Protein AF-H1S1D7-F1 (afdb_monomer_lite)

Sequence (87 aa):
MNRKGLLDAAAVLEDLAAGLEPDRGRIVAGAQALEAMHADHPSWRDMTDAAFGLQALAAGGALDLDAKGCARAARLAEIVRSLADSL

Organism: NCBI:txid1127483

Structure (mmCIF, N/CA/C/O backbone):
data_AF-H1S1D7-F1
#
_entry.id   AF-H1S1D7-F1
#
loop_
_atom_site.group_PDB
_atom_site.id
_atom_site.type_symbol
_atom_site.label_atom_id
_atom_site.label_alt_id
_atom_site.label_comp_id
_atom_site.label_asym_id
_atom_site.label_entity_id
_atom_site.label_seq_id
_atom_site.pdbx_PDB_ins_code
_atom_site.Cartn_x
_atom_site.Cartn_y
_atom_site.Cartn_z
_atom_site.occupancy
_atom_site.B_iso_or_equiv
_atom_site.auth_seq_id
_atom_site.auth_comp_id
_atom_site.auth_asym_id
_atom_site.auth_atom_id
_atom_site.pdbx_PDB_model_num
ATOM 1 N N . MET A 1 1 ? 14.707 -4.959 -7.490 1.00 63.97 1 MET A N 1
ATOM 2 C CA . MET A 1 1 ? 13.249 -5.126 -7.313 1.00 63.97 1 MET A CA 1
ATOM 3 C C . MET A 1 1 ? 12.980 -5.844 -5.988 1.00 63.97 1 MET A C 1
ATOM 5 O O . MET A 1 1 ? 13.578 -6.889 -5.763 1.00 63.97 1 MET A O 1
ATOM 9 N N . ASN A 1 2 ? 12.195 -5.263 -5.069 1.00 82.25 2 ASN A N 1
ATOM 10 C CA . ASN A 1 2 ? 12.043 -5.744 -3.682 1.00 82.25 2 ASN A CA 1
ATOM 11 C C . ASN A 1 2 ? 10.654 -6.371 -3.445 1.00 82.25 2 ASN A C 1
ATOM 13 O O . ASN A 1 2 ? 9.718 -5.675 -3.054 1.00 82.25 2 ASN A O 1
ATOM 17 N N . ARG A 1 3 ? 10.529 -7.693 -3.647 1.00 89.44 3 ARG A N 1
ATOM 18 C CA . ARG A 1 3 ? 9.279 -8.452 -3.435 1.00 89.44 3 ARG A CA 1
ATOM 19 C C . ARG A 1 3 ? 8.693 -8.249 -2.036 1.00 89.44 3 ARG A C 1
ATOM 21 O O . ARG A 1 3 ? 7.488 -8.085 -1.896 1.00 89.44 3 ARG A O 1
ATOM 28 N N . LYS A 1 4 ? 9.541 -8.212 -1.002 1.00 92.75 4 LYS A N 1
ATOM 29 C CA . LYS A 1 4 ? 9.100 -7.979 0.381 1.00 92.75 4 LYS A CA 1
ATOM 30 C C . LYS A 1 4 ? 8.416 -6.619 0.532 1.00 92.75 4 LYS A C 1
ATOM 32 O O . LYS A 1 4 ? 7.345 -6.560 1.115 1.00 92.75 4 LYS A O 1
ATOM 37 N N . GLY A 1 5 ? 8.992 -5.565 -0.044 1.00 92.38 5 GLY A N 1
ATOM 38 C CA . GLY A 1 5 ? 8.401 -4.228 0.013 1.00 92.38 5 GLY A CA 1
ATOM 39 C C . GLY A 1 5 ? 7.033 -4.142 -0.674 1.00 92.38 5 GLY A C 1
ATOM 40 O O . GLY A 1 5 ? 6.151 -3.449 -0.184 1.00 92.38 5 GLY A O 1
ATOM 41 N N . LEU A 1 6 ? 6.807 -4.900 -1.754 1.00 91.25 6 LEU A N 1
ATOM 42 C CA . LEU A 1 6 ? 5.480 -4.987 -2.380 1.00 91.25 6 LEU A CA 1
ATOM 43 C C . LEU A 1 6 ? 4.469 -5.738 -1.501 1.00 91.25 6 LEU A C 1
ATOM 45 O O . LEU A 1 6 ? 3.312 -5.340 -1.427 1.00 91.25 6 LEU A O 1
ATOM 49 N N . LEU A 1 7 ? 4.895 -6.788 -0.794 1.00 94.38 7 LEU A N 1
ATOM 50 C CA . LEU A 1 7 ? 4.031 -7.472 0.175 1.00 94.38 7 LEU A CA 1
ATOM 51 C C . LEU A 1 7 ? 3.706 -6.575 1.379 1.00 94.38 7 LEU A C 1
ATOM 53 O O . LEU A 1 7 ? 2.572 -6.592 1.849 1.00 94.38 7 LEU A O 1
ATOM 57 N N . ASP A 1 8 ? 4.669 -5.774 1.843 1.00 94.31 8 ASP A N 1
ATOM 58 C CA . ASP A 1 8 ? 4.443 -4.775 2.892 1.00 94.31 8 ASP A CA 1
ATOM 59 C C . ASP A 1 8 ? 3.451 -3.698 2.415 1.00 94.31 8 ASP A C 1
ATOM 61 O O . ASP A 1 8 ? 2.535 -3.343 3.153 1.00 94.31 8 ASP A O 1
ATOM 65 N N . ALA A 1 9 ? 3.563 -3.237 1.162 1.00 93.56 9 ALA A N 1
ATOM 66 C CA . ALA A 1 9 ? 2.603 -2.313 0.559 1.00 93.56 9 ALA A CA 1
ATOM 67 C C . ALA A 1 9 ? 1.188 -2.907 0.464 1.00 93.56 9 ALA A C 1
ATOM 69 O O . ALA A 1 9 ? 0.222 -2.237 0.825 1.00 93.56 9 ALA A O 1
ATOM 70 N N . ALA A 1 10 ? 1.059 -4.159 0.013 1.00 95.06 10 ALA A N 1
ATOM 71 C CA . ALA A 1 10 ? -0.229 -4.848 -0.046 1.00 95.06 10 ALA A CA 1
ATOM 72 C C . ALA A 1 10 ? -0.857 -4.980 1.349 1.00 95.06 10 ALA A C 1
ATOM 74 O O . ALA A 1 10 ? -2.021 -4.636 1.522 1.00 95.06 10 ALA A O 1
ATOM 75 N N . ALA A 1 11 ? -0.076 -5.386 2.355 1.00 95.25 11 ALA A N 1
ATOM 76 C CA . ALA A 1 11 ? -0.550 -5.495 3.734 1.00 95.25 11 ALA A CA 1
ATOM 77 C C . ALA A 1 11 ? -1.018 -4.143 4.303 1.00 95.25 11 ALA A C 1
ATOM 79 O O . ALA A 1 11 ? -2.057 -4.075 4.948 1.00 95.25 11 ALA A O 1
ATOM 80 N N . VAL A 1 12 ? -0.300 -3.050 4.022 1.00 95.06 12 VAL A N 1
ATOM 81 C CA . VAL A 1 12 ? -0.721 -1.695 4.424 1.00 95.06 12 VAL A CA 1
ATOM 82 C C . VAL A 1 12 ? -2.056 -1.318 3.783 1.00 95.06 12 VAL A C 1
ATOM 84 O O . VAL A 1 12 ? -2.924 -0.762 4.447 1.00 95.06 12 VAL A O 1
ATOM 87 N N . LEU A 1 13 ? -2.237 -1.620 2.498 1.00 94.12 13 LEU A N 1
ATOM 88 C CA . LEU A 1 13 ? -3.484 -1.344 1.784 1.00 94.12 13 LEU A CA 1
ATOM 89 C C . LEU A 1 13 ? -4.652 -2.199 2.306 1.00 94.12 13 LEU A C 1
ATOM 91 O O . LEU A 1 13 ? -5.774 -1.701 2.380 1.00 94.12 13 LEU A O 1
ATOM 95 N N . GLU A 1 14 ? -4.392 -3.443 2.712 1.00 95.50 14 GLU A N 1
ATOM 96 C CA . GLU A 1 14 ? -5.361 -4.324 3.381 1.00 95.50 14 GLU A CA 1
ATOM 97 C C . GLU A 1 14 ? -5.777 -3.763 4.751 1.00 95.50 14 GLU A C 1
ATOM 99 O O . GLU A 1 14 ? -6.973 -3.673 5.035 1.00 95.50 14 GLU A O 1
ATOM 104 N N . ASP A 1 15 ? -4.814 -3.313 5.564 1.00 94.06 15 ASP A N 1
ATOM 105 C CA . ASP A 1 15 ? -5.080 -2.679 6.860 1.00 94.06 15 ASP A CA 1
ATOM 106 C C . ASP A 1 15 ? -5.947 -1.418 6.681 1.00 94.06 15 ASP A C 1
ATOM 108 O O . ASP A 1 15 ? -6.978 -1.270 7.338 1.00 94.06 15 ASP A O 1
ATOM 112 N N . LEU A 1 16 ? -5.604 -0.553 5.717 1.00 91.12 16 LEU A N 1
ATOM 113 C CA . LEU A 1 16 ? -6.389 0.646 5.391 1.00 91.12 16 LEU A CA 1
ATOM 114 C C . LEU A 1 16 ? -7.807 0.302 4.920 1.00 91.12 16 LEU A C 1
ATOM 116 O O . LEU A 1 16 ? -8.766 0.963 5.316 1.00 91.12 16 LEU A O 1
ATOM 120 N N . ALA A 1 17 ? -7.960 -0.734 4.094 1.00 92.75 17 ALA A N 1
ATOM 121 C CA . ALA A 1 17 ? -9.265 -1.198 3.627 1.00 92.75 17 ALA A CA 1
ATOM 122 C C . ALA A 1 17 ? -10.148 -1.721 4.769 1.00 92.75 17 ALA A C 1
ATOM 124 O O . ALA A 1 17 ? -11.369 -1.566 4.730 1.00 92.75 17 ALA A O 1
ATOM 125 N N . ALA A 1 18 ? -9.530 -2.312 5.792 1.00 92.12 18 ALA A N 1
ATOM 126 C CA . ALA A 1 18 ? -10.194 -2.758 7.010 1.00 92.12 18 ALA A CA 1
ATOM 127 C C . ALA A 1 18 ? -10.454 -1.618 8.017 1.00 92.12 18 ALA A C 1
ATOM 129 O O . ALA A 1 18 ? -11.061 -1.860 9.062 1.00 92.12 18 ALA A O 1
ATOM 130 N N . GLY A 1 19 ? -10.016 -0.387 7.725 1.00 88.44 19 GLY A N 1
ATOM 131 C CA . GLY A 1 19 ? -10.094 0.745 8.653 1.00 88.44 19 GLY A CA 1
ATOM 132 C C . GLY A 1 19 ? -9.147 0.614 9.850 1.00 88.44 19 GLY A C 1
ATOM 133 O O . GLY A 1 19 ? -9.405 1.196 10.903 1.00 88.44 19 GLY A O 1
ATOM 134 N N . LEU A 1 20 ? -8.084 -0.179 9.711 1.00 89.56 20 LEU A N 1
ATOM 135 C CA . LEU A 1 20 ? -7.046 -0.370 10.717 1.00 89.56 20 LEU A CA 1
ATOM 136 C C . LEU A 1 20 ? -5.900 0.620 10.502 1.00 89.56 20 LEU A C 1
ATOM 138 O O . LEU A 1 20 ? -5.662 1.101 9.393 1.00 89.56 20 LEU A O 1
ATOM 142 N N . GLU A 1 21 ? -5.169 0.904 11.578 1.00 88.56 21 GLU A N 1
ATOM 143 C CA . GLU A 1 21 ? -3.965 1.727 11.510 1.00 88.56 21 GLU A CA 1
ATOM 144 C C . GLU A 1 21 ? -2.757 0.859 11.111 1.00 88.56 21 GLU A C 1
ATOM 146 O O . GLU A 1 21 ? -2.400 -0.056 11.862 1.00 88.56 21 GLU A O 1
ATOM 151 N N . PRO A 1 22 ? -2.124 1.102 9.948 1.00 89.00 22 PRO A N 1
ATOM 152 C CA . PRO A 1 22 ? -1.023 0.268 9.479 1.00 89.00 22 PRO A CA 1
ATOM 153 C C . PRO A 1 22 ? 0.289 0.579 10.205 1.00 89.00 22 PRO A C 1
ATOM 155 O O . PRO A 1 22 ? 0.548 1.706 10.631 1.00 89.00 22 PRO A O 1
ATOM 158 N N . ASP A 1 23 ? 1.186 -0.408 10.263 1.00 91.69 23 ASP A N 1
ATOM 159 C CA . ASP A 1 23 ? 2.527 -0.208 10.819 1.00 91.69 23 ASP A CA 1
ATOM 160 C C . ASP A 1 23 ? 3.343 0.805 9.998 1.00 91.69 23 ASP A C 1
ATOM 162 O O . ASP A 1 23 ? 3.546 0.649 8.791 1.00 91.69 23 ASP A O 1
ATOM 166 N N . ARG A 1 24 ? 3.896 1.819 10.673 1.00 88.81 24 ARG A N 1
ATOM 167 C CA . ARG A 1 24 ? 4.655 2.895 10.022 1.00 88.81 24 ARG A CA 1
ATOM 168 C C . ARG A 1 24 ? 5.891 2.396 9.272 1.00 88.81 24 ARG A C 1
ATOM 170 O O . ARG A 1 24 ? 6.232 2.954 8.230 1.00 88.81 24 ARG A O 1
ATOM 177 N N . GLY A 1 25 ? 6.560 1.359 9.776 1.00 91.56 25 GLY A N 1
ATOM 178 C CA . GLY A 1 25 ? 7.700 0.745 9.095 1.00 91.56 25 GLY A CA 1
ATOM 179 C C . GLY A 1 25 ? 7.292 0.126 7.759 1.00 91.56 25 GLY A C 1
ATOM 180 O O . GLY A 1 25 ? 7.958 0.354 6.746 1.00 91.56 25 GLY A O 1
ATOM 181 N N . ARG A 1 26 ? 6.157 -0.583 7.734 1.00 92.62 26 ARG A N 1
ATOM 182 C CA . ARG A 1 26 ? 5.573 -1.144 6.505 1.00 92.62 26 ARG A CA 1
ATOM 183 C C . ARG A 1 26 ? 5.090 -0.071 5.538 1.00 92.62 26 ARG A C 1
ATOM 185 O O . ARG A 1 26 ? 5.305 -0.227 4.341 1.00 92.62 26 ARG A O 1
ATOM 192 N N . ILE A 1 27 ? 4.512 1.029 6.030 1.00 91.25 27 ILE A N 1
ATOM 193 C CA . ILE A 1 27 ? 4.110 2.164 5.180 1.00 91.25 27 ILE A CA 1
ATOM 194 C C . ILE A 1 27 ? 5.327 2.706 4.418 1.00 91.25 27 ILE A C 1
ATOM 196 O O . ILE A 1 27 ? 5.278 2.839 3.197 1.00 91.25 27 ILE A O 1
ATOM 200 N N . VAL A 1 28 ? 6.437 2.974 5.115 1.00 91.75 28 VAL A N 1
ATOM 201 C CA . VAL A 1 28 ? 7.659 3.512 4.491 1.00 91.75 28 VAL A CA 1
ATOM 202 C C . VAL A 1 28 ? 8.277 2.510 3.513 1.00 91.75 28 VAL A C 1
ATOM 204 O O . VAL A 1 28 ? 8.611 2.880 2.388 1.00 91.75 28 VAL A O 1
ATOM 207 N N . ALA A 1 29 ? 8.409 1.243 3.914 1.00 92.44 29 ALA A N 1
ATOM 208 C CA . ALA A 1 29 ? 8.972 0.203 3.054 1.00 92.44 29 ALA A CA 1
ATOM 209 C C . ALA A 1 29 ? 8.118 -0.032 1.796 1.00 92.44 29 ALA A C 1
ATOM 211 O O . ALA A 1 29 ? 8.656 -0.163 0.692 1.00 92.44 29 ALA A O 1
ATOM 212 N N . GLY A 1 30 ? 6.793 -0.039 1.956 1.00 92.19 30 GLY A N 1
ATOM 213 C CA . GLY A 1 30 ? 5.835 -0.165 0.867 1.00 92.19 30 GLY A CA 1
ATOM 214 C C . GLY A 1 30 ? 5.880 1.021 -0.091 1.00 92.19 30 GLY A C 1
ATOM 215 O O . GLY A 1 30 ? 5.980 0.819 -1.299 1.00 92.19 30 GLY A O 1
ATOM 216 N N . ALA A 1 31 ? 5.905 2.251 0.434 1.00 91.69 31 ALA A N 1
ATOM 217 C CA . ALA A 1 31 ? 6.039 3.470 -0.365 1.00 91.69 31 ALA A CA 1
ATOM 218 C C . ALA A 1 31 ? 7.286 3.428 -1.264 1.00 91.69 31 ALA A C 1
ATOM 220 O O . ALA A 1 31 ? 7.183 3.638 -2.470 1.00 91.69 31 ALA A O 1
ATOM 221 N N . GLN A 1 32 ? 8.446 3.079 -0.698 1.00 91.38 32 GLN A N 1
ATOM 222 C CA . GLN A 1 32 ? 9.705 2.981 -1.445 1.00 91.38 32 GLN A CA 1
ATOM 223 C C . GLN A 1 32 ? 9.664 1.901 -2.536 1.00 91.38 32 GLN A C 1
ATOM 225 O O . GLN A 1 32 ? 10.211 2.086 -3.623 1.00 91.38 32 GLN A O 1
ATOM 230 N N . ALA A 1 33 ? 9.025 0.761 -2.261 1.00 92.00 33 ALA A N 1
ATOM 231 C CA . ALA A 1 33 ? 8.911 -0.322 -3.232 1.00 92.00 33 ALA A CA 1
ATOM 232 C C . ALA A 1 33 ? 7.985 0.037 -4.403 1.00 92.00 33 ALA A C 1
ATOM 234 O O . ALA A 1 33 ? 8.313 -0.264 -5.552 1.00 92.00 33 ALA A O 1
ATOM 235 N N . LEU A 1 34 ? 6.858 0.697 -4.120 1.00 90.81 34 LEU A N 1
ATOM 236 C CA . LEU A 1 34 ? 5.932 1.181 -5.144 1.00 90.81 34 LEU A CA 1
ATOM 237 C C . LEU A 1 34 ? 6.543 2.318 -5.971 1.00 90.81 34 LEU A C 1
ATOM 239 O O . LEU A 1 34 ? 6.366 2.341 -7.184 1.00 90.81 34 LEU A O 1
ATOM 243 N N . GLU A 1 35 ? 7.304 3.220 -5.348 1.00 90.25 35 GLU A N 1
ATOM 244 C CA . GLU A 1 35 ? 8.021 4.300 -6.036 1.00 90.25 35 GLU A CA 1
ATOM 245 C C . GLU A 1 35 ? 9.076 3.757 -7.008 1.00 90.25 35 GLU A C 1
ATOM 247 O O . GLU A 1 35 ? 9.116 4.165 -8.169 1.00 90.25 35 GLU A O 1
ATOM 252 N N . ALA A 1 36 ? 9.879 2.780 -6.575 1.00 89.50 36 ALA A N 1
ATOM 253 C CA . ALA A 1 36 ? 10.825 2.102 -7.458 1.00 89.50 36 ALA A CA 1
ATOM 254 C C . ALA A 1 36 ? 10.113 1.422 -8.642 1.00 89.50 36 ALA A C 1
ATOM 256 O O . ALA A 1 36 ? 10.557 1.546 -9.779 1.00 89.50 36 ALA A O 1
ATOM 257 N N . MET A 1 37 ? 8.973 0.765 -8.396 1.00 85.88 37 MET A N 1
ATOM 258 C CA . MET A 1 37 ? 8.177 0.146 -9.461 1.00 85.88 37 MET A CA 1
ATOM 259 C C . MET A 1 37 ? 7.584 1.183 -10.422 1.00 85.88 37 MET A C 1
ATOM 261 O O . MET A 1 37 ? 7.535 0.958 -11.628 1.00 85.88 37 MET A O 1
ATOM 265 N N . HIS A 1 38 ? 7.138 2.330 -9.908 1.00 86.88 38 HIS A N 1
ATOM 266 C CA . HIS A 1 38 ? 6.625 3.421 -10.730 1.00 86.88 38 HIS A CA 1
ATOM 267 C C . HIS A 1 38 ? 7.708 4.006 -11.644 1.00 86.88 38 HIS A C 1
ATOM 269 O O . HIS A 1 38 ? 7.418 4.302 -12.802 1.00 86.88 38 HIS A O 1
ATOM 275 N N . ALA A 1 39 ? 8.946 4.135 -11.157 1.00 86.81 39 ALA A N 1
ATOM 276 C CA . ALA A 1 39 ? 10.070 4.593 -11.971 1.00 86.81 39 ALA A CA 1
ATOM 277 C C . ALA A 1 39 ? 10.334 3.666 -13.173 1.00 86.81 39 ALA A C 1
ATOM 279 O O . ALA A 1 39 ? 10.601 4.151 -14.273 1.00 86.81 39 ALA A O 1
ATOM 280 N N . ASP A 1 40 ? 10.187 2.352 -12.980 1.00 85.38 40 ASP A N 1
ATOM 281 C CA . ASP A 1 40 ? 10.342 1.349 -14.039 1.00 85.38 40 ASP A CA 1
ATOM 282 C C . ASP A 1 40 ? 9.102 1.267 -14.960 1.00 85.38 40 ASP A C 1
ATOM 284 O O . ASP A 1 40 ? 9.217 0.993 -16.158 1.00 85.38 40 ASP A O 1
ATOM 288 N N . HIS A 1 41 ? 7.905 1.546 -14.425 1.00 84.25 41 HIS A N 1
ATOM 289 C CA . HIS A 1 41 ? 6.619 1.405 -15.119 1.00 84.25 41 HIS A CA 1
ATOM 290 C C . HIS A 1 41 ? 5.677 2.609 -14.901 1.00 84.25 41 HIS A C 1
ATOM 292 O O . HIS A 1 41 ? 4.596 2.476 -14.315 1.00 84.25 41 HIS A O 1
ATOM 298 N N . PRO A 1 42 ? 6.000 3.797 -15.444 1.00 80.88 42 PRO A N 1
ATOM 299 C CA . PRO A 1 42 ? 5.271 5.032 -15.139 1.00 80.88 42 PRO A CA 1
ATOM 300 C C . PRO A 1 42 ? 3.833 5.078 -15.678 1.00 80.88 42 PRO A C 1
ATOM 302 O O . PRO A 1 42 ? 3.039 5.918 -15.264 1.00 80.88 42 PRO A O 1
ATOM 305 N N . SER A 1 43 ? 3.470 4.181 -16.599 1.00 85.25 43 SER A N 1
ATOM 306 C CA . SER A 1 43 ? 2.118 4.102 -17.172 1.00 85.25 43 SER A CA 1
ATOM 307 C C . SER A 1 43 ? 1.108 3.349 -16.291 1.00 85.25 43 SER A C 1
ATOM 309 O O . SER A 1 43 ? -0.090 3.358 -16.589 1.00 85.25 43 SER A O 1
ATOM 311 N N . TRP A 1 44 ? 1.555 2.702 -15.210 1.00 86.31 44 TRP A N 1
ATOM 312 C CA . TRP A 1 44 ? 0.712 1.875 -14.344 1.00 86.31 44 TRP A CA 1
ATOM 313 C C . TRP A 1 44 ? -0.003 2.720 -13.288 1.00 86.31 44 TRP A C 1
ATOM 315 O O . TRP A 1 44 ? 0.447 2.847 -12.153 1.00 86.31 44 TRP A O 1
ATOM 325 N N . ARG A 1 45 ? -1.151 3.288 -13.675 1.00 84.62 45 ARG A N 1
ATOM 326 C CA . ARG A 1 45 ? -1.911 4.250 -12.855 1.00 84.62 45 ARG A CA 1
ATOM 327 C C . ARG A 1 45 ? -2.275 3.739 -11.464 1.00 84.62 45 ARG A C 1
ATOM 329 O O . ARG A 1 45 ? -2.075 4.462 -10.501 1.00 84.62 45 ARG A O 1
ATOM 336 N N . ASP A 1 46 ? -2.760 2.501 -11.356 1.00 83.50 46 ASP A N 1
ATOM 337 C CA . ASP A 1 46 ? -3.127 1.922 -10.056 1.00 83.50 46 ASP A CA 1
ATOM 338 C C . ASP A 1 46 ? -1.896 1.862 -9.116 1.00 83.50 46 ASP A C 1
ATOM 340 O O . ASP A 1 46 ? -2.006 2.098 -7.916 1.00 83.50 46 ASP A O 1
ATOM 344 N N . MET A 1 47 ? -0.692 1.655 -9.663 1.00 80.81 47 MET A N 1
ATOM 345 C CA . MET A 1 47 ? 0.552 1.653 -8.888 1.00 80.81 47 MET A CA 1
ATOM 346 C C . MET A 1 47 ? 0.971 3.051 -8.446 1.00 80.81 47 MET A C 1
ATOM 348 O O . MET A 1 47 ? 1.424 3.243 -7.321 1.00 80.81 47 MET A O 1
ATOM 352 N N . THR A 1 48 ? 0.797 4.029 -9.332 1.00 85.12 48 THR A N 1
ATOM 353 C CA . THR A 1 48 ? 1.017 5.442 -9.030 1.00 85.12 48 THR A CA 1
ATOM 354 C C . THR A 1 48 ? 0.097 5.900 -7.902 1.00 85.12 48 THR A C 1
ATOM 356 O O . THR A 1 48 ? 0.570 6.495 -6.937 1.00 85.12 48 THR A O 1
ATOM 359 N N . ASP A 1 49 ? -1.189 5.555 -7.968 1.00 85.50 49 ASP A N 1
ATOM 360 C CA . ASP A 1 49 ? -2.166 5.898 -6.934 1.00 85.50 49 ASP A CA 1
ATOM 361 C C . ASP A 1 49 ? -1.813 5.262 -5.581 1.00 85.50 49 ASP A C 1
ATOM 363 O O . ASP A 1 49 ? -1.878 5.932 -4.546 1.00 85.50 49 ASP A O 1
ATOM 367 N N . ALA A 1 50 ? -1.384 3.995 -5.578 1.00 86.50 50 ALA A N 1
ATOM 368 C CA . ALA A 1 50 ? -0.901 3.326 -4.373 1.00 86.50 50 ALA A CA 1
ATOM 369 C C . ALA A 1 50 ? 0.367 3.997 -3.812 1.00 86.50 50 ALA A C 1
ATOM 371 O O . ALA A 1 50 ? 0.437 4.268 -2.613 1.00 86.50 50 ALA A O 1
ATOM 372 N N . ALA A 1 51 ? 1.346 4.310 -4.668 1.00 86.75 51 ALA A N 1
ATOM 373 C CA . ALA A 1 51 ? 2.597 4.951 -4.264 1.00 86.75 51 ALA A CA 1
ATOM 374 C C . ALA A 1 51 ? 2.340 6.317 -3.615 1.00 86.75 51 ALA A C 1
ATOM 376 O O . ALA A 1 51 ? 2.785 6.556 -2.492 1.00 86.75 51 ALA A O 1
ATOM 377 N N . PHE A 1 52 ? 1.555 7.177 -4.272 1.00 86.00 52 PHE A N 1
ATOM 378 C CA . PHE A 1 52 ? 1.201 8.493 -3.743 1.00 86.00 52 PHE A CA 1
ATOM 379 C C . PHE A 1 52 ? 0.435 8.397 -2.421 1.00 86.00 52 PHE A C 1
ATOM 381 O O . PHE A 1 52 ? 0.717 9.157 -1.493 1.00 86.00 52 PHE A O 1
ATOM 388 N N . GLY A 1 53 ? -0.505 7.453 -2.306 1.00 86.06 53 GLY A N 1
ATOM 389 C CA . GLY A 1 53 ? -1.255 7.229 -1.071 1.00 86.06 53 GLY A CA 1
ATOM 390 C C . GLY A 1 53 ? -0.353 6.839 0.104 1.00 86.06 53 GLY A C 1
ATOM 391 O O . GLY A 1 53 ? -0.450 7.432 1.179 1.00 86.06 53 GLY A O 1
ATOM 392 N N . LEU A 1 54 ? 0.568 5.891 -0.102 1.00 86.94 54 LEU A N 1
ATOM 393 C CA . LEU A 1 54 ? 1.496 5.452 0.946 1.00 86.94 54 LEU A CA 1
ATOM 394 C C . LEU A 1 54 ? 2.542 6.525 1.284 1.00 86.94 54 LEU A C 1
ATOM 396 O O . LEU A 1 54 ? 2.885 6.687 2.455 1.00 86.94 54 LEU A O 1
ATOM 400 N N . GLN A 1 55 ? 3.020 7.295 0.303 1.00 87.50 55 GLN A N 1
ATOM 401 C CA . GLN A 1 55 ? 3.927 8.424 0.542 1.00 87.50 55 GLN A CA 1
ATOM 402 C C . GLN A 1 55 ? 3.258 9.530 1.370 1.00 87.50 55 GLN A C 1
ATOM 404 O O . GLN A 1 55 ? 3.873 10.059 2.299 1.00 87.50 55 GLN A O 1
ATOM 409 N N . ALA A 1 56 ? 1.989 9.847 1.088 1.00 86.62 56 ALA A N 1
ATOM 410 C CA . ALA A 1 56 ? 1.222 10.812 1.871 1.00 86.62 56 ALA A CA 1
ATOM 411 C C . ALA A 1 56 ? 1.068 10.360 3.334 1.00 86.62 56 ALA A C 1
ATOM 413 O O . ALA A 1 56 ? 1.304 11.154 4.245 1.00 86.62 56 ALA A O 1
ATOM 414 N N . LEU A 1 57 ? 0.759 9.080 3.567 1.00 84.75 57 LEU A N 1
ATOM 415 C CA . LEU A 1 57 ? 0.708 8.503 4.916 1.00 84.75 57 LEU A CA 1
ATOM 416 C C . LEU A 1 57 ? 2.077 8.525 5.613 1.00 84.75 57 LEU A C 1
ATOM 418 O O . LEU A 1 57 ? 2.176 8.898 6.780 1.00 84.75 57 LEU A O 1
ATOM 422 N N . ALA A 1 58 ? 3.156 8.178 4.903 1.00 86.00 58 ALA A N 1
ATOM 423 C CA . ALA A 1 58 ? 4.514 8.192 5.451 1.00 86.00 58 ALA A CA 1
ATOM 424 C C . ALA A 1 58 ? 4.944 9.596 5.920 1.00 86.00 58 ALA A C 1
ATOM 426 O O . ALA A 1 58 ? 5.637 9.729 6.936 1.00 86.00 58 ALA A O 1
ATOM 427 N N . ALA A 1 59 ? 4.498 10.634 5.205 1.00 86.12 59 ALA A N 1
ATOM 428 C CA . ALA A 1 59 ? 4.711 12.039 5.544 1.00 86.12 59 ALA A CA 1
ATOM 429 C C . ALA A 1 59 ? 3.845 12.536 6.723 1.00 86.12 59 ALA A C 1
ATOM 431 O O . ALA A 1 59 ? 3.997 13.682 7.145 1.00 86.12 59 ALA A O 1
ATOM 432 N N . GLY A 1 60 ? 2.967 11.692 7.278 1.00 79.62 60 GLY A N 1
ATOM 433 C CA . GLY A 1 60 ? 2.043 12.047 8.359 1.00 79.62 60 GLY A CA 1
ATOM 434 C C . GLY A 1 60 ? 0.723 12.653 7.879 1.00 79.62 60 GLY A C 1
ATOM 435 O O . GLY A 1 60 ? -0.014 13.220 8.684 1.00 79.62 60 GLY A O 1
ATOM 436 N N . GLY A 1 61 ? 0.428 12.565 6.580 1.00 78.94 61 GLY A N 1
ATOM 437 C CA . GLY A 1 61 ? -0.885 12.889 6.035 1.00 78.94 61 GLY A CA 1
ATOM 438 C C . GLY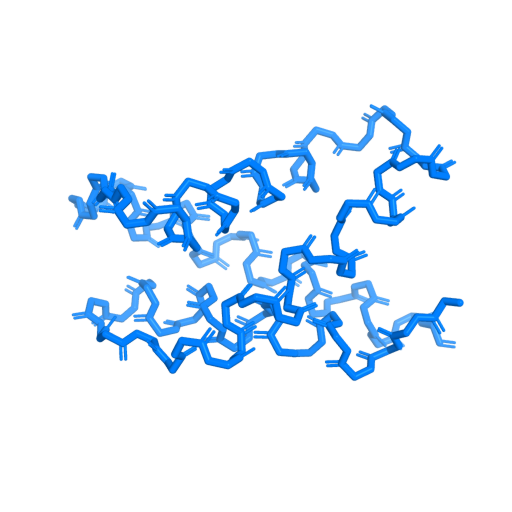 A 1 61 ? -1.930 11.830 6.390 1.00 78.94 61 GLY A C 1
ATOM 439 O O . GLY A 1 61 ? -1.603 10.729 6.826 1.00 78.94 61 GLY A O 1
ATOM 440 N N . ALA A 1 62 ? -3.200 12.164 6.171 1.00 72.38 62 ALA A N 1
ATOM 441 C CA . ALA A 1 62 ? -4.318 11.238 6.317 1.00 72.38 62 ALA A CA 1
ATOM 442 C C . ALA A 1 62 ? -4.899 10.894 4.941 1.00 72.38 62 ALA A C 1
ATOM 444 O O . ALA A 1 62 ? -4.964 11.750 4.055 1.00 72.38 62 ALA A O 1
ATOM 445 N N . LEU A 1 63 ? -5.345 9.650 4.774 1.00 71.69 63 LEU A 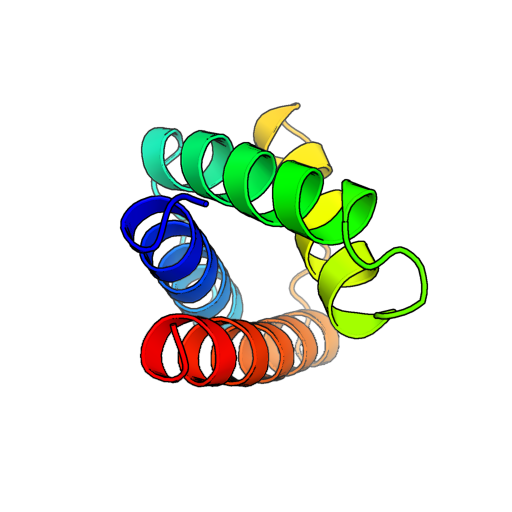N 1
ATOM 446 C CA . LEU A 1 63 ? -6.218 9.269 3.668 1.00 71.69 63 LEU A CA 1
ATOM 447 C C . LEU A 1 63 ? -7.666 9.358 4.13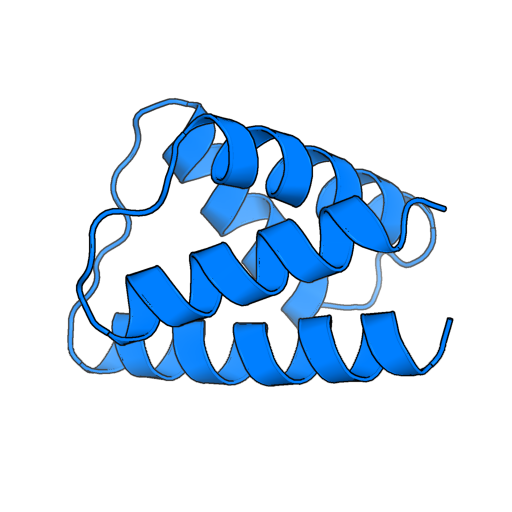5 1.00 71.69 63 LEU A C 1
ATOM 449 O O . LEU A 1 63 ? -7.987 8.949 5.249 1.00 71.69 63 LEU A O 1
ATOM 453 N N . ASP A 1 64 ? -8.534 9.874 3.271 1.00 70.94 64 ASP A N 1
ATOM 454 C CA . ASP A 1 64 ? -9.972 9.840 3.515 1.00 70.94 64 ASP A CA 1
ATOM 455 C C . ASP A 1 64 ? -10.453 8.395 3.305 1.00 70.94 64 ASP A C 1
ATOM 457 O O . ASP A 1 64 ? -10.602 7.924 2.173 1.00 70.94 64 ASP A O 1
ATOM 461 N N . LEU A 1 65 ? -10.570 7.654 4.408 1.00 73.62 65 LEU A N 1
ATOM 462 C CA . LEU A 1 65 ? -10.968 6.243 4.455 1.00 73.62 65 LEU A CA 1
ATOM 463 C C . LEU A 1 65 ? -12.481 6.111 4.663 1.00 73.62 65 LEU A C 1
ATOM 465 O O . LEU A 1 65 ? -12.956 5.332 5.489 1.00 73.62 65 LEU A O 1
ATOM 469 N N . ASP A 1 66 ? -13.259 6.890 3.913 1.00 82.56 66 ASP A N 1
ATOM 470 C CA . ASP A 1 66 ? -14.688 6.630 3.787 1.00 82.56 66 ASP A CA 1
ATOM 471 C C . ASP A 1 66 ? -14.926 5.276 3.078 1.00 82.56 66 ASP A C 1
ATOM 473 O O . ASP A 1 66 ? -13.998 4.599 2.625 1.00 82.56 66 ASP A O 1
ATOM 477 N N . ALA A 1 67 ? -16.187 4.863 2.932 1.00 79.88 67 ALA A N 1
ATOM 478 C CA . ALA A 1 67 ? -16.512 3.594 2.273 1.00 79.88 67 ALA A CA 1
ATOM 479 C C . ALA A 1 67 ? -15.906 3.464 0.855 1.00 79.88 67 ALA A C 1
ATOM 481 O O . ALA A 1 67 ? -15.620 2.353 0.406 1.00 79.88 67 ALA A O 1
ATOM 482 N N . LYS A 1 68 ? -15.682 4.581 0.147 1.00 84.62 68 LYS A N 1
ATOM 483 C CA . LYS A 1 68 ? -15.034 4.591 -1.172 1.00 84.62 68 LYS A CA 1
ATOM 484 C C . LYS A 1 68 ? -13.513 4.499 -1.043 1.00 84.62 68 LYS A C 1
ATOM 486 O O . LYS A 1 68 ? -12.889 3.784 -1.826 1.00 84.62 68 LYS A O 1
ATOM 491 N N . GLY A 1 69 ? -12.924 5.187 -0.067 1.00 84.00 69 GLY A N 1
ATOM 492 C CA . GLY A 1 69 ? -11.508 5.120 0.280 1.00 84.00 69 GLY A CA 1
ATOM 493 C C . GLY A 1 69 ? -11.071 3.704 0.643 1.00 84.00 69 GLY A C 1
ATOM 494 O O . GLY A 1 69 ? -10.113 3.199 0.056 1.00 84.00 69 GLY A O 1
ATOM 495 N N . CYS A 1 70 ? -11.831 3.025 1.505 1.00 86.44 70 CYS A N 1
ATOM 496 C CA . CYS A 1 70 ? -11.575 1.634 1.882 1.00 86.44 70 CYS A CA 1
ATOM 497 C C . CYS A 1 70 ? -11.704 0.673 0.692 1.00 86.44 70 CYS A C 1
ATOM 499 O O . CYS A 1 70 ? -10.833 -0.168 0.478 1.00 86.44 70 CYS A O 1
ATOM 501 N N . ALA A 1 71 ? -12.744 0.825 -0.137 1.00 88.00 71 ALA A N 1
ATOM 502 C CA . ALA A 1 71 ? -12.915 -0.001 -1.336 1.00 88.00 71 ALA A CA 1
ATOM 503 C C . ALA A 1 71 ? -11.772 0.196 -2.348 1.00 88.00 71 ALA A C 1
ATOM 505 O O . ALA A 1 71 ? -11.307 -0.760 -2.971 1.00 88.00 71 ALA A O 1
ATOM 506 N N . ARG A 1 72 ? -11.282 1.433 -2.495 1.00 87.31 72 ARG A N 1
ATOM 507 C CA . ARG A 1 72 ? -10.114 1.727 -3.330 1.00 87.31 72 ARG A CA 1
ATOM 508 C C . ARG A 1 72 ? -8.848 1.090 -2.760 1.00 87.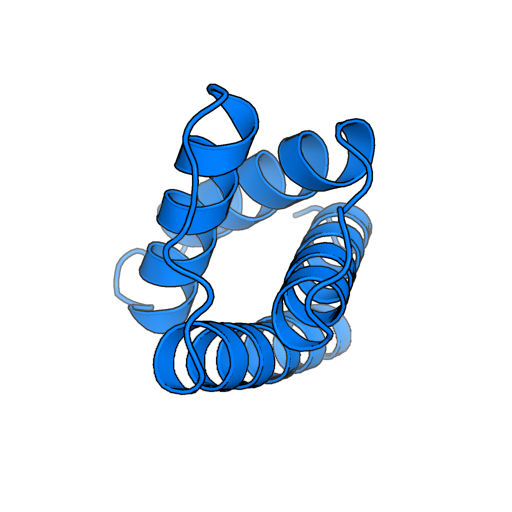31 72 ARG A C 1
ATOM 510 O O . ARG A 1 72 ? -8.101 0.491 -3.527 1.00 87.31 72 ARG A O 1
ATOM 517 N N . ALA A 1 73 ? -8.622 1.186 -1.451 1.00 89.25 73 ALA A N 1
ATOM 518 C CA . ALA A 1 73 ? -7.482 0.545 -0.798 1.00 89.25 73 ALA A CA 1
ATOM 519 C C . ALA A 1 73 ? -7.499 -0.980 -1.007 1.00 89.25 73 ALA A C 1
ATOM 521 O O . ALA A 1 73 ? -6.481 -1.542 -1.402 1.00 89.25 73 ALA A O 1
ATOM 522 N N . ALA A 1 74 ? -8.667 -1.623 -0.887 1.00 92.50 74 ALA A N 1
ATOM 523 C CA . ALA A 1 74 ? -8.829 -3.055 -1.151 1.00 92.50 74 ALA A CA 1
ATOM 524 C C . ALA A 1 74 ? -8.447 -3.428 -2.594 1.00 92.50 74 ALA A C 1
ATOM 526 O O . ALA A 1 74 ? -7.661 -4.346 -2.815 1.00 92.50 74 ALA A O 1
ATOM 527 N N . ARG A 1 75 ? -8.938 -2.672 -3.587 1.00 92.06 75 ARG A N 1
ATOM 528 C CA . ARG A 1 75 ? -8.591 -2.902 -5.000 1.00 92.06 75 ARG A CA 1
ATOM 529 C C . ARG A 1 75 ? -7.088 -2.755 -5.252 1.00 92.06 75 ARG A C 1
ATOM 531 O O . ARG A 1 75 ? -6.508 -3.534 -6.003 1.00 92.06 75 ARG A O 1
ATOM 538 N N . LEU A 1 76 ? -6.454 -1.754 -4.643 1.00 91.31 76 LEU A N 1
ATOM 539 C CA . LEU A 1 76 ? -5.013 -1.542 -4.774 1.00 91.31 76 LEU A CA 1
ATOM 540 C C . LEU A 1 76 ? -4.212 -2.672 -4.113 1.00 91.31 76 LEU A C 1
ATOM 542 O O . LEU A 1 76 ? -3.228 -3.123 -4.696 1.00 91.31 76 LEU A O 1
ATOM 546 N N . ALA A 1 77 ? -4.647 -3.169 -2.952 1.00 93.88 77 ALA A N 1
ATOM 547 C CA . ALA A 1 77 ? -4.025 -4.317 -2.294 1.00 93.88 77 ALA A CA 1
ATOM 548 C C . ALA A 1 77 ? -3.993 -5.554 -3.201 1.00 93.88 77 ALA A C 1
ATOM 550 O O . ALA A 1 77 ? -2.934 -6.161 -3.368 1.00 93.88 77 ALA A O 1
ATOM 551 N N . GLU A 1 78 ? -5.121 -5.893 -3.833 1.00 94.12 78 GLU A N 1
ATOM 552 C CA . GLU A 1 78 ? -5.218 -7.037 -4.749 1.00 94.12 78 GLU A CA 1
ATOM 553 C C . GLU A 1 78 ? -4.242 -6.918 -5.928 1.00 94.12 78 GLU A C 1
ATOM 555 O O . GLU A 1 78 ? -3.532 -7.873 -6.255 1.00 94.12 78 GLU A O 1
ATOM 560 N N . ILE A 1 79 ? -4.157 -5.733 -6.540 1.00 91.81 79 ILE A N 1
ATOM 561 C CA . ILE A 1 79 ? -3.262 -5.469 -7.676 1.00 91.81 79 ILE A CA 1
ATOM 562 C C . ILE A 1 79 ? -1.796 -5.611 -7.256 1.00 91.81 79 ILE A C 1
ATOM 564 O O . ILE A 1 79 ? -1.023 -6.307 -7.919 1.00 91.81 79 ILE A O 1
ATOM 568 N N . VAL A 1 80 ? -1.409 -4.978 -6.144 1.00 90.19 80 VAL A N 1
ATOM 569 C CA . VAL A 1 80 ? -0.029 -5.020 -5.638 1.00 90.19 80 VAL A CA 1
ATOM 570 C C . VAL A 1 80 ? 0.360 -6.447 -5.242 1.00 90.19 80 VAL A C 1
ATOM 572 O O . VAL A 1 80 ? 1.474 -6.880 -5.546 1.00 90.19 80 VAL A O 1
ATOM 575 N N . ARG A 1 81 ? -0.558 -7.207 -4.631 1.00 93.06 81 ARG A N 1
ATOM 576 C CA . ARG A 1 81 ? -0.352 -8.619 -4.284 1.00 93.06 81 ARG A CA 1
ATOM 577 C C . ARG A 1 81 ? -0.142 -9.479 -5.526 1.00 93.06 81 ARG A C 1
ATOM 579 O O . ARG A 1 81 ? 0.856 -10.189 -5.603 1.00 93.06 81 ARG A O 1
ATOM 586 N N . SER A 1 82 ? -1.034 -9.369 -6.513 1.00 90.81 82 SER A N 1
ATOM 587 C CA . SER A 1 82 ? -0.935 -10.126 -7.766 1.00 90.81 82 SER A CA 1
ATOM 588 C C . SER A 1 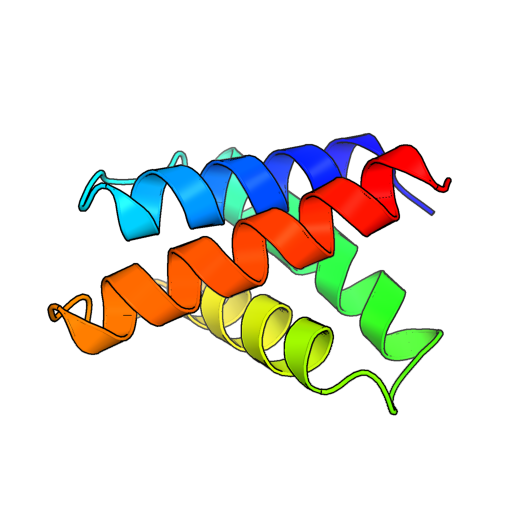82 ? 0.383 -9.858 -8.486 1.00 90.81 82 SER A C 1
ATOM 590 O O . SER A 1 82 ? 0.957 -10.771 -9.081 1.00 90.81 82 SER A O 1
ATOM 592 N N . LEU A 1 83 ? 0.875 -8.619 -8.434 1.00 85.94 83 LEU A N 1
ATOM 593 C CA . LEU A 1 83 ? 2.180 -8.292 -8.982 1.00 85.94 83 LEU A CA 1
ATOM 594 C C . LEU A 1 83 ? 3.299 -8.942 -8.168 1.00 85.94 83 LEU A C 1
ATOM 596 O O . LEU A 1 83 ? 4.155 -9.590 -8.754 1.00 85.94 83 LEU A O 1
ATOM 600 N N . ALA A 1 84 ? 3.287 -8.808 -6.840 1.00 88.50 84 ALA A N 1
ATOM 601 C CA . ALA A 1 84 ? 4.303 -9.400 -5.967 1.00 88.50 84 ALA A CA 1
ATOM 602 C C . ALA A 1 84 ? 4.407 -10.930 -6.109 1.00 88.50 84 ALA A C 1
ATOM 604 O O . ALA A 1 84 ? 5.484 -11.491 -5.901 1.00 88.50 84 ALA A O 1
ATOM 605 N N . ASP A 1 85 ? 3.306 -11.595 -6.455 1.00 88.50 85 ASP A N 1
ATOM 606 C CA . ASP A 1 85 ? 3.262 -13.033 -6.733 1.00 88.50 85 ASP A CA 1
ATOM 607 C C . ASP A 1 85 ? 3.723 -13.399 -8.153 1.00 88.50 85 ASP A C 1
ATOM 609 O O . ASP A 1 85 ? 4.086 -14.547 -8.397 1.00 88.50 85 ASP A O 1
ATOM 613 N N . SER A 1 86 ? 3.749 -12.434 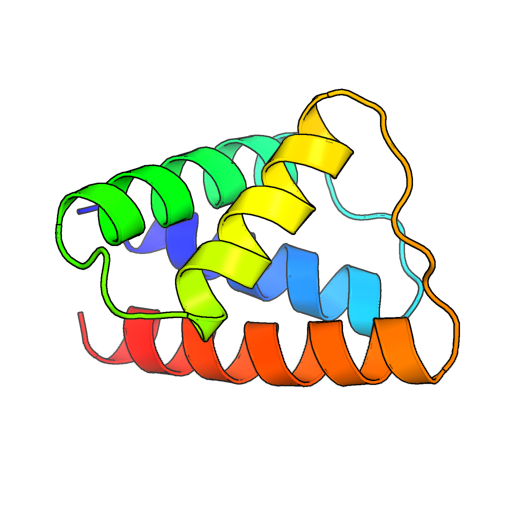-9.076 1.00 84.19 86 SER A N 1
ATOM 614 C CA . SER A 1 86 ? 4.236 -12.611 -10.453 1.00 84.19 86 SER A CA 1
ATOM 615 C C . SER A 1 86 ? 5.742 -12.345 -10.614 1.00 84.19 86 SER A C 1
ATOM 617 O O . SER A 1 86 ? 6.273 -12.530 -11.710 1.00 84.19 86 SER A O 1
ATOM 619 N N . LEU A 1 87 ? 6.415 -11.881 -9.553 1.00 76.75 87 LEU A N 1
ATOM 620 C CA . LEU A 1 87 ? 7.854 -11.586 -9.495 1.00 76.75 87 LEU A CA 1
ATOM 621 C C . LEU A 1 87 ? 8.654 -12.729 -8.865 1.00 76.75 87 LEU A C 1
ATOM 623 O O . LEU A 1 87 ? 9.762 -12.994 -9.380 1.00 76.75 87 LEU A O 1
#

Radius of gyration: 11.39 Å; chains: 1; bounding box: 30×26×29 Å

Secondary structure (DSSP, 8-state):
--HHHHHHHHHHHHHHHTTPPPPHHHHHHHHHHHHHHHHH-TT-HHHHHHHHHHHHHHTT-----SHHHHHHHHHHHHHHHHHHHH-

pLDDT: mean 87.59, std 5.96, range [63.97, 95.5]

Foldseek 3Di:
DDLVLLLLLLVCLLCLLVVHDHDLVSLVSVLVVLVVVCVVPVPPVLSVVSNVQSVCVNVVHDDPSDNVNSVSSNVSSVVSVVVSVVD

=== Feature glossary ===
A reading guide for the features in this record.

Start from the sequence.

  · Sequence gives the chain of amino acids in standard one-letter code (A=alanine, C=cysteine, …, Y=tyrosine), read N→C. It is the only feature that is directly encoded by the gene; all structural features are derived from the folded form of this sequence.

Fold it, and you get atomic coordinates and the backbone conformation that goes with them.

  · The mmCIF table is the protein's shape written out atom by atom. For each backbone N, Cα, C, and carbonyl O, it records an (x, y, z) coordinate triple in Å plus the residue type, chain letter, and residue number.

  · Backbone dihedral angles. Every residue except chain termini has a φ (preceding-C → N → Cα → C) and a ψ (N → Cα → C → next-N). They are reported in degrees following the IUPAC sign convention. Secondary structure is essentially a statement about which (φ, ψ) basin each residue occupies.

  · DSSP 8-state secondary structure assigns each residue one of H (α-helix), G (3₁₀-helix), I (π-helix), E (extended β-strand), B (isolated β-bridge), T (hydrogen-bonded turn), S (bend), or '-' (coil). The assignment is computed from backbone hydrogen-bond geometry via the Kabsch–Sander algorithm.

  · P-SEA three-state annotation labels each residue as helix, strand, or coil based purely on the geometry of the Cα trace. It serves as a fallback when the full backbone (and thus DSSP) is unavailable.

Summarize the fold with a handful of shape descriptors and a per-residue structural alphabet.

  · Radius of gyration (Rg) is the root-mean-square distance of Cα atoms from their centroid — a single number for overall size and compactness. A globular domain of N residues has Rg ≈ 2.2·N^0.38 Å; an extended or disordered chain has a much larger Rg. The Cα contact count is the number of residue pairs whose Cα atoms are within 8 Å and are more than four positions apart in sequence — a standard proxy for tertiary packing density. The bounding box is the smallest axis-aligned box enclosing all Cα atoms.

  · Foldseek's 3Di representation compresses backbone geometry into a per-residue letter drawn from a learned twenty-state alphabet. It captures the tertiary interaction pattern around each residue — which residues are packed against it in space, regardless of where they are in sequence.

  · Accessible surface area quantifies burial. A residue with SASA near zero is packed into the hydrophobic core; one with SASA >100 Å² sits on the surface. Computed here via the Shrake–Rupley numerical algorithm with a 1.4 Å probe.

Ask how reliable the model is.

  · For AlphaFold models, the B-factor field carries pLDDT — the model's own estimate of local accuracy on a 0–100 scale. Regions with pLDDT<50 should be treated as essentially unmodeled; they often correspond to intrinsically disordered segments.

  · For experimental (PDB) structures, the B-factor (temperature factor) quantifies the positional spread of each atom in the crystal — a combination of thermal vibration and static disorder — in units of Å². High B-factors mark flexible loops or poorly resolved regions; low B-factors mark the rigid, well-ordered core.

  · PAE(i, j) answers: if I align the predicted and true structures on residue i, how far off (in Å) do I expect residue j to be? A block-diagonal PAE matrix with low values on the blocks and high values off-diagonal is the signature of a multi-domain protein with confidently predicted domains but uncertain inter-domain orientation.

Place it in context: what it resembles, what it is annotated as, and how it looks.

  · Structural nearest neighbors (via Foldseek easy-search vs the PDB). Reported per hit: target PDB id, E-value, and alignment TM-score. A TM-score above ~0.5 is the conventional threshold for 'same fold'.

  · Functional annotations link the protein to curated databases. InterPro entries identify conserved domains and families by matching the sequence against member-database signatures (Pfam, PROSITE, CDD, …). Gene Ontology (GO) terms describe molecular function, biological process, and cellular component in a controlled vocabulary. CATH places the structure in a hierarchical fold classification (Class/Architecture/Topology/Homologous-superfamily). The organism is the source species.

  · Plot images: a contact map (which residues are close in 3D, as an N×N binary image), a Ramachandran scatter (backbone torsion angles, revealing secondary-structure composition at a glance), and — for AlphaFold structures — a PAE heatmap (pairwise prediction confidence).

  · Structure images are PyMOL renders from six orthogonal camera directions. Cartoon representation draws helices as coils and strands as arrows; sticks shows the backbone as bonds; surface shows the solvent-excluded envelope. Rainbow coloring maps sequence position to hue (blue→red, N→C); chain coloring assigns a distinct color per polypeptide.